Protein AF-A0A349Z3I7-F1 (afdb_monomer_lite)

Sequence (78 aa):
GVKGHEFGATTGRKRRTGWFDAVAMKRAVQINSITGFCLTKLDVLDGLETLQICVGYKDKDGNVKDVPPMAADGYDLV

pLDDT: mean 93.75, std 3.76, range [74.94, 97.44]

Secondary structure (DSSP, 8-state):
-TTTT-B-TTT-PBPP---EEHHHHHHHHHHHT-S------GGGGTT-S---EE--EE-TTS-EESS--SSGGGGGG-

Foldseek 3Di:
DVLQLQADPPPRHHDDDDAAEVLVVVVVCVVVVDPDDDDPDPVSCPPDPDHDYHQFDQFPVGDTHSHDDPDPVVVVGD

Structure (mmCIF, N/CA/C/O backbone):
data_AF-A0A349Z3I7-F1
#
_entry.id   AF-A0A349Z3I7-F1
#
loop_
_atom_site.group_PDB
_atom_site.id
_atom_site.type_symbol
_atom_site.label_atom_id
_atom_site.label_alt_id
_atom_site.label_comp_id
_atom_site.label_asym_id
_atom_site.label_entity_id
_atom_site.label_seq_id
_atom_site.pdbx_PDB_ins_code
_atom_site.Cartn_x
_atom_site.Cartn_y
_atom_site.Cartn_z
_atom_site.occupancy
_atom_site.B_iso_or_equiv
_atom_site.auth_seq_id
_atom_site.auth_comp_id
_atom_site.auth_asym_id
_atom_site.auth_atom_id
_atom_site.pdbx_PDB_model_num
ATOM 1 N N . GLY A 1 1 ? -12.621 2.154 5.971 1.00 74.94 1 GLY A N 1
ATOM 2 C CA . GLY A 1 1 ? -13.037 3.548 6.230 1.00 74.94 1 GLY A CA 1
ATOM 3 C C . GLY A 1 1 ? -13.374 3.791 7.690 1.00 74.94 1 GLY A C 1
ATOM 4 O O . GLY A 1 1 ? -12.692 4.593 8.306 1.00 74.94 1 GLY A O 1
ATOM 5 N N . VAL A 1 2 ? -14.392 3.105 8.230 1.00 85.94 2 VAL A N 1
ATOM 6 C CA . VAL A 1 2 ? -14.855 3.286 9.623 1.00 85.94 2 VAL A CA 1
ATOM 7 C C . VAL A 1 2 ? -13.770 2.897 10.630 1.00 85.94 2 VAL A C 1
ATOM 9 O O . VAL A 1 2 ? -13.317 3.758 11.366 1.00 85.94 2 VAL A O 1
ATOM 12 N N . LYS A 1 3 ? -13.260 1.658 10.567 1.00 91.31 3 LYS A N 1
ATOM 13 C CA . LYS A 1 3 ? -12.242 1.151 11.505 1.00 91.31 3 LYS A CA 1
ATOM 14 C C . LYS A 1 3 ? -10.956 1.996 11.568 1.00 91.31 3 LYS A C 1
ATOM 16 O O . LYS A 1 3 ? -10.456 2.263 12.645 1.00 91.31 3 LYS A O 1
ATOM 21 N N . GLY A 1 4 ? -10.452 2.460 10.421 1.00 93.75 4 GLY A N 1
ATOM 22 C CA . GLY A 1 4 ? -9.246 3.306 10.347 1.00 93.75 4 GLY A CA 1
ATOM 23 C C . GLY A 1 4 ? -9.485 4.818 10.447 1.00 93.75 4 GLY A C 1
ATOM 24 O O . GLY A 1 4 ? -8.530 5.584 10.302 1.00 93.75 4 GLY A O 1
ATOM 25 N N . HIS A 1 5 ? -10.739 5.249 10.633 1.00 94.62 5 HIS A N 1
ATOM 26 C CA . HIS A 1 5 ? -11.171 6.653 10.627 1.00 94.62 5 HIS A CA 1
ATOM 27 C C . HIS A 1 5 ? -10.648 7.461 9.425 1.00 94.62 5 HIS A C 1
ATOM 29 O O . HIS A 1 5 ? -10.108 8.559 9.553 1.00 94.62 5 HIS A O 1
ATOM 35 N N . GLU A 1 6 ? -10.831 6.920 8.220 1.00 95.56 6 GLU A N 1
ATOM 36 C CA . GLU A 1 6 ? -10.298 7.500 6.980 1.00 95.56 6 GLU A CA 1
ATOM 37 C C . GLU A 1 6 ? -11.173 8.635 6.421 1.00 95.56 6 GLU A C 1
ATOM 39 O O . GLU A 1 6 ? -11.700 8.572 5.305 1.00 95.56 6 GLU A O 1
ATOM 44 N N . PHE A 1 7 ? -11.322 9.692 7.220 1.00 97.00 7 PHE A N 1
ATOM 45 C CA . PHE A 1 7 ? -12.113 10.886 6.923 1.00 97.00 7 PHE A CA 1
ATOM 46 C C . PHE A 1 7 ? -11.315 12.168 7.198 1.00 97.00 7 PHE A C 1
ATOM 48 O O . PHE A 1 7 ? -10.464 12.220 8.091 1.00 97.00 7 PHE A O 1
ATOM 55 N N . GLY A 1 8 ? -11.550 13.208 6.397 1.00 95.50 8 GLY A N 1
ATOM 56 C CA . GLY A 1 8 ? -10.967 14.533 6.610 1.00 95.50 8 GLY A CA 1
ATOM 57 C C . GLY A 1 8 ? -11.380 15.110 7.964 1.00 95.50 8 GLY A C 1
ATOM 58 O O . GLY A 1 8 ? -12.570 15.170 8.245 1.00 95.50 8 GLY A O 1
ATOM 59 N N . ALA A 1 9 ? -10.419 15.565 8.774 1.00 95.31 9 ALA A N 1
ATOM 60 C CA . ALA A 1 9 ? -10.693 16.055 10.130 1.00 95.31 9 ALA A CA 1
ATOM 61 C C . ALA A 1 9 ? -11.633 17.275 10.148 1.00 95.31 9 ALA A C 1
ATOM 63 O O . ALA A 1 9 ? -12.487 17.382 11.018 1.00 95.31 9 ALA A O 1
ATOM 64 N N . THR A 1 10 ? -11.499 18.171 9.167 1.00 95.69 10 THR A N 1
ATOM 65 C CA . THR A 1 10 ? -12.306 19.400 9.080 1.00 95.69 10 THR A CA 1
ATOM 66 C C . THR A 1 10 ? -13.536 19.234 8.193 1.00 95.69 10 THR A C 1
ATOM 68 O O . THR A 1 10 ? -14.604 19.738 8.507 1.00 95.69 10 THR A O 1
ATOM 71 N N . THR A 1 11 ? -13.394 18.542 7.060 1.00 95.56 11 THR A N 1
ATOM 72 C CA . THR A 1 11 ? -14.455 18.460 6.042 1.00 95.56 11 THR A CA 1
ATOM 73 C C . THR A 1 11 ? -15.359 17.244 6.194 1.00 95.56 11 THR A C 1
ATOM 75 O O . THR A 1 11 ? -16.380 17.161 5.521 1.00 95.56 11 THR A O 1
ATOM 78 N N . GLY A 1 12 ? -14.951 16.238 6.974 1.00 93.94 12 GLY A N 1
ATOM 79 C CA . GLY A 1 12 ? -15.623 14.938 7.028 1.00 93.94 12 GLY A CA 1
ATOM 80 C C . GLY A 1 12 ? -15.556 14.141 5.718 1.00 93.94 12 GLY A C 1
ATOM 81 O O . GLY A 1 12 ? -16.121 13.051 5.631 1.00 93.94 12 GLY A O 1
ATOM 82 N N . ARG A 1 13 ? -14.861 14.635 4.680 1.00 96.62 13 ARG A N 1
ATOM 83 C CA . ARG A 1 13 ? -14.792 13.964 3.376 1.00 96.62 13 ARG A CA 1
ATOM 84 C C . ARG A 1 13 ? -14.126 12.596 3.521 1.00 96.62 13 ARG A C 1
ATOM 86 O O . ARG A 1 13 ? -12.997 12.496 4.004 1.00 96.62 13 ARG A O 1
ATOM 93 N N . LYS A 1 14 ? -14.801 11.552 3.041 1.00 96.44 14 LYS A N 1
ATOM 94 C CA . LYS A 1 14 ? -14.285 10.178 3.014 1.00 96.44 14 LYS A CA 1
ATOM 95 C C . LYS A 1 14 ? -13.077 10.065 2.079 1.00 96.44 14 LYS A C 1
ATOM 97 O O . LYS A 1 14 ? -13.146 10.494 0.925 1.00 96.44 14 LYS A O 1
ATOM 102 N N . ARG A 1 15 ? -11.983 9.470 2.560 1.00 97.19 15 ARG A N 1
ATOM 103 C CA . ARG A 1 15 ? -10.793 9.183 1.747 1.00 97.19 15 ARG A CA 1
ATOM 104 C C . ARG A 1 15 ? -10.971 7.884 0.962 1.00 97.19 15 ARG A C 1
ATOM 106 O O . ARG A 1 15 ? -11.654 6.961 1.409 1.00 97.19 15 ARG A O 1
ATOM 113 N N . ARG A 1 16 ? -10.344 7.820 -0.215 1.00 96.25 16 ARG A N 1
ATOM 114 C CA . ARG A 1 16 ? -10.192 6.567 -0.966 1.00 96.25 16 ARG A CA 1
ATOM 115 C C . ARG A 1 16 ? -9.187 5.690 -0.224 1.00 96.25 16 ARG A C 1
ATOM 117 O O . ARG A 1 16 ? -8.147 6.182 0.199 1.00 96.25 16 ARG A O 1
ATOM 124 N N . THR A 1 17 ? -9.514 4.414 -0.072 1.00 95.25 17 THR A N 1
ATOM 125 C CA . THR A 1 17 ? -8.669 3.417 0.594 1.00 95.25 17 THR A CA 1
ATOM 126 C C . THR A 1 17 ? -8.474 2.228 -0.333 1.00 95.25 17 THR A C 1
ATOM 128 O O . THR A 1 17 ? -9.407 1.871 -1.050 1.00 95.25 17 THR A O 1
ATOM 131 N N . GLY A 1 18 ? -7.299 1.612 -0.284 1.00 95.12 18 GLY A N 1
ATOM 132 C CA . GLY A 1 18 ? -6.959 0.405 -1.032 1.00 95.12 18 GLY A CA 1
ATOM 133 C C . GLY A 1 18 ? -6.013 -0.477 -0.223 1.00 95.12 18 GLY A C 1
ATOM 134 O O . GLY A 1 18 ? -5.691 -0.155 0.922 1.00 95.12 18 GLY A O 1
ATOM 135 N N . TRP A 1 19 ? -5.594 -1.586 -0.824 1.00 96.62 19 TRP A N 1
ATOM 136 C CA . TRP A 1 19 ? -4.584 -2.471 -0.250 1.00 96.62 19 TRP A CA 1
ATOM 137 C C . TRP A 1 19 ? -3.205 -1.814 -0.204 1.00 96.62 19 TRP A C 1
ATOM 139 O O . TRP A 1 19 ? -2.960 -0.803 -0.862 1.00 96.62 19 TRP A O 1
ATOM 149 N N . PHE A 1 20 ? -2.301 -2.402 0.581 1.00 97.19 20 PHE A N 1
ATOM 150 C CA . PHE A 1 20 ? -0.917 -1.953 0.614 1.00 97.19 20 PHE A CA 1
ATOM 151 C C . PHE A 1 20 ? -0.243 -2.195 -0.741 1.00 97.19 20 PHE A C 1
ATOM 153 O O . PHE A 1 20 ? -0.301 -3.301 -1.287 1.00 97.19 20 PHE A O 1
ATOM 160 N N . ASP A 1 21 ? 0.404 -1.153 -1.258 1.00 96.94 21 ASP A N 1
ATOM 161 C CA . ASP A 1 21 ? 1.084 -1.174 -2.546 1.00 96.94 21 ASP A CA 1
ATOM 162 C C . ASP A 1 21 ? 2.601 -1.278 -2.372 1.00 96.94 21 ASP A C 1
ATOM 164 O O . ASP A 1 21 ? 3.290 -0.294 -2.079 1.00 96.94 21 ASP A O 1
ATOM 168 N N . ALA A 1 22 ? 3.129 -2.492 -2.537 1.00 96.75 22 ALA A N 1
ATOM 169 C CA . ALA A 1 22 ? 4.555 -2.743 -2.398 1.00 96.75 22 ALA A CA 1
ATOM 170 C C . ALA A 1 22 ? 5.359 -2.236 -3.607 1.00 96.75 22 ALA A C 1
ATOM 172 O O . ALA A 1 22 ? 6.537 -1.916 -3.447 1.00 96.75 22 ALA A O 1
ATOM 173 N N . VAL A 1 23 ? 4.746 -2.111 -4.791 1.00 96.81 23 VAL A N 1
ATOM 174 C CA . VAL A 1 23 ? 5.398 -1.591 -6.007 1.00 96.81 23 VAL A CA 1
ATOM 175 C C . VAL A 1 23 ? 5.689 -0.103 -5.838 1.00 96.81 23 VAL A C 1
ATOM 177 O O . VAL A 1 23 ? 6.829 0.346 -6.006 1.00 96.81 23 VAL A O 1
ATOM 180 N N . ALA A 1 24 ? 4.679 0.661 -5.422 1.00 95.25 24 ALA A N 1
ATOM 181 C CA . ALA A 1 24 ? 4.829 2.072 -5.100 1.00 95.25 24 ALA A CA 1
ATOM 182 C C . ALA A 1 24 ? 5.808 2.282 -3.931 1.00 95.25 24 ALA A C 1
ATOM 184 O O . ALA A 1 24 ? 6.671 3.162 -3.999 1.00 95.25 24 ALA A O 1
ATOM 185 N N . MET A 1 25 ? 5.739 1.444 -2.887 1.00 96.06 25 MET A N 1
ATOM 186 C CA . MET A 1 25 ? 6.660 1.536 -1.749 1.00 96.06 25 MET A CA 1
ATOM 187 C C . MET A 1 25 ? 8.114 1.255 -2.150 1.00 96.06 25 MET A C 1
ATOM 189 O O . MET A 1 25 ? 9.007 2.017 -1.782 1.00 96.06 25 MET A O 1
ATOM 193 N N . LYS A 1 26 ? 8.372 0.214 -2.954 1.00 95.25 26 LYS A N 1
ATOM 194 C CA . LYS A 1 26 ? 9.710 -0.103 -3.485 1.00 95.25 26 LYS A CA 1
ATOM 195 C C . LYS A 1 26 ? 10.299 1.094 -4.231 1.00 95.25 26 LYS A C 1
ATOM 197 O O . LYS A 1 26 ? 11.467 1.427 -4.033 1.00 95.25 26 LYS A O 1
ATOM 202 N N . ARG A 1 27 ? 9.487 1.794 -5.030 1.00 95.06 27 ARG A N 1
ATOM 203 C CA . ARG A 1 27 ? 9.913 3.021 -5.713 1.00 95.06 27 ARG A CA 1
ATOM 204 C C . ARG A 1 27 ? 10.254 4.144 -4.732 1.00 95.06 27 ARG A C 1
ATOM 206 O O . ARG A 1 27 ? 11.270 4.808 -4.917 1.00 95.06 27 ARG A O 1
ATOM 213 N N . ALA A 1 28 ? 9.455 4.338 -3.684 1.00 95.25 28 ALA A N 1
ATOM 214 C CA . ALA A 1 28 ? 9.744 5.326 -2.645 1.00 95.25 28 ALA A CA 1
ATOM 215 C C . ALA A 1 28 ? 11.057 5.024 -1.899 1.00 95.25 28 ALA A C 1
ATOM 217 O O . ALA A 1 28 ? 11.825 5.948 -1.633 1.00 95.25 28 ALA A O 1
ATOM 218 N N . VAL A 1 29 ? 11.345 3.746 -1.623 1.00 96.31 29 VAL A N 1
ATOM 219 C CA . VAL A 1 29 ? 12.618 3.300 -1.031 1.00 96.31 29 VAL A CA 1
ATOM 220 C C . VAL A 1 29 ? 13.797 3.642 -1.940 1.00 96.31 29 VAL A C 1
ATOM 222 O O . VAL A 1 29 ? 14.778 4.207 -1.465 1.00 96.31 29 VAL A O 1
ATOM 225 N N . GLN A 1 30 ? 13.685 3.357 -3.242 1.00 94.56 30 GLN A N 1
ATOM 226 C CA . GLN A 1 30 ? 14.732 3.648 -4.228 1.00 94.56 30 GLN A CA 1
ATOM 227 C C . GLN A 1 30 ? 15.006 5.149 -4.390 1.00 94.56 30 GLN A C 1
ATOM 229 O O . GLN A 1 30 ? 16.161 5.539 -4.516 1.00 94.56 30 GLN A O 1
ATOM 234 N N . ILE A 1 31 ? 13.963 5.986 -4.409 1.00 95.50 31 ILE A N 1
ATOM 235 C CA . ILE A 1 31 ? 14.110 7.440 -4.597 1.00 95.50 31 ILE A CA 1
ATOM 236 C C . ILE A 1 31 ? 14.702 8.103 -3.351 1.00 95.50 31 ILE A C 1
ATOM 238 O O . ILE A 1 31 ? 15.532 8.999 -3.471 1.00 95.50 31 ILE A O 1
ATOM 242 N N . ASN A 1 32 ? 14.270 7.680 -2.162 1.00 97.38 32 ASN A N 1
ATOM 243 C CA . ASN A 1 32 ? 14.589 8.373 -0.913 1.00 97.38 32 ASN A CA 1
ATOM 244 C C . ASN A 1 32 ? 15.687 7.685 -0.086 1.00 97.38 32 ASN A C 1
ATOM 246 O O . ASN A 1 32 ? 15.934 8.102 1.043 1.00 97.38 32 ASN A O 1
ATOM 250 N N . SER A 1 33 ? 16.325 6.631 -0.609 1.00 97.12 33 SER A N 1
ATOM 251 C CA . SER A 1 33 ? 17.364 5.857 0.092 1.00 97.12 33 SER A CA 1
ATOM 252 C C . SER A 1 33 ? 16.925 5.388 1.487 1.00 97.12 33 SER A C 1
ATOM 254 O O . SER A 1 33 ? 17.663 5.495 2.467 1.00 97.12 33 SER A O 1
ATOM 256 N N . ILE A 1 34 ? 15.689 4.895 1.586 1.00 97.44 34 ILE A N 1
ATOM 257 C CA . ILE A 1 34 ? 15.084 4.499 2.863 1.00 97.44 34 ILE A CA 1
ATOM 258 C C . ILE A 1 34 ? 15.773 3.232 3.381 1.00 97.44 34 ILE A C 1
ATOM 260 O O . ILE A 1 34 ? 15.716 2.185 2.743 1.00 97.44 34 ILE A O 1
ATOM 264 N N . THR A 1 35 ? 16.379 3.309 4.565 1.00 97.00 35 THR A N 1
ATOM 265 C CA . THR A 1 35 ? 16.997 2.158 5.254 1.00 97.00 35 THR A CA 1
ATOM 266 C C . THR A 1 35 ? 16.028 1.420 6.180 1.00 97.00 35 THR A C 1
ATOM 268 O O . THR A 1 35 ? 16.274 0.274 6.547 1.00 97.00 35 THR A O 1
ATOM 271 N N . GLY A 1 36 ? 14.908 2.052 6.535 1.00 95.25 36 GLY A N 1
ATOM 272 C CA . GLY A 1 36 ? 13.819 1.472 7.315 1.00 95.25 36 GLY A CA 1
ATOM 273 C C . GLY A 1 36 ? 12.621 2.418 7.372 1.00 95.25 36 GLY A C 1
ATOM 274 O O . GLY A 1 36 ? 12.767 3.626 7.187 1.00 95.25 36 GLY A O 1
ATOM 275 N N . PHE A 1 37 ? 11.425 1.882 7.607 1.00 94.94 37 PHE A N 1
ATOM 276 C CA . PHE A 1 37 ? 10.204 2.678 7.724 1.00 94.94 37 PHE A CA 1
ATOM 277 C C . PHE A 1 37 ? 9.246 2.082 8.755 1.00 94.94 37 PHE A C 1
ATOM 279 O O . PHE A 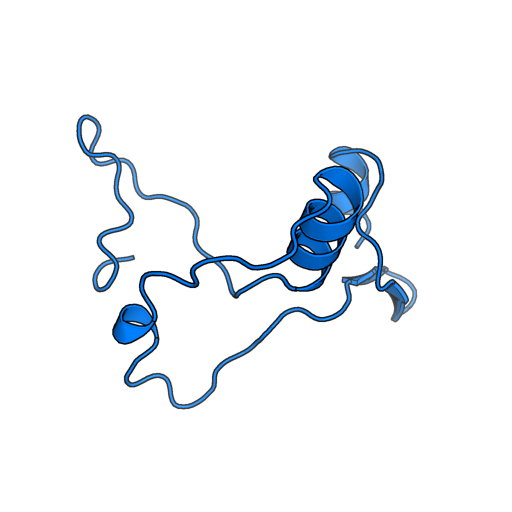1 37 ? 9.235 0.877 9.001 1.00 94.94 37 PHE A O 1
ATOM 286 N N . CYS A 1 38 ? 8.422 2.945 9.347 1.00 96.00 38 CYS A N 1
ATOM 287 C CA . CYS A 1 38 ? 7.387 2.539 10.289 1.00 96.00 38 CYS A CA 1
ATOM 288 C C . CYS A 1 38 ? 6.102 2.187 9.536 1.00 96.00 38 CYS A C 1
ATOM 290 O O . CYS A 1 38 ? 5.501 3.048 8.889 1.00 96.00 38 CYS A O 1
ATOM 292 N N . LEU A 1 39 ? 5.651 0.939 9.655 1.00 95.25 39 LEU A N 1
ATOM 293 C CA . LEU A 1 39 ? 4.347 0.517 9.154 1.00 95.25 39 LEU A CA 1
ATOM 294 C C . LEU A 1 39 ? 3.278 0.827 10.208 1.00 95.25 39 LEU A C 1
ATOM 296 O O . LEU A 1 39 ? 3.322 0.309 11.321 1.00 95.25 39 LEU A O 1
ATOM 300 N N . THR A 1 40 ? 2.345 1.715 9.876 1.00 96.06 40 THR A N 1
ATOM 301 C CA . THR A 1 40 ? 1.344 2.230 10.823 1.00 96.06 40 THR A CA 1
ATOM 302 C C . THR A 1 40 ? -0.034 1.628 10.570 1.00 96.06 40 THR A C 1
ATOM 304 O O . 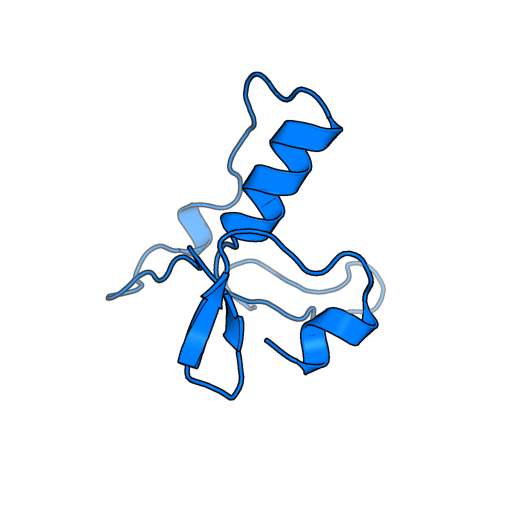THR A 1 40 ? -0.306 1.121 9.483 1.00 96.06 40 THR A O 1
ATOM 307 N N . LYS A 1 41 ? -0.914 1.713 11.578 1.00 94.75 41 LYS A N 1
ATOM 308 C CA . LYS A 1 41 ? -2.321 1.284 11.505 1.00 94.75 41 LYS A CA 1
ATOM 309 C C . LYS A 1 41 ? -2.528 -0.196 11.143 1.00 94.75 41 LYS A C 1
ATOM 311 O O . LYS A 1 41 ? -3.495 -0.540 10.465 1.00 94.75 41 LYS A O 1
ATOM 316 N N . LEU A 1 42 ? -1.624 -1.074 11.580 1.00 94.81 42 LEU A N 1
ATOM 317 C CA . LEU A 1 42 ? -1.747 -2.520 11.352 1.00 94.81 42 LEU A CA 1
ATOM 318 C C . LEU A 1 42 ? -3.011 -3.106 11.996 1.00 94.81 42 LEU A C 1
ATOM 320 O O . LEU A 1 42 ? -3.659 -3.953 11.391 1.00 94.81 42 LEU A O 1
ATOM 324 N N . ASP A 1 43 ? -3.424 -2.567 13.142 1.0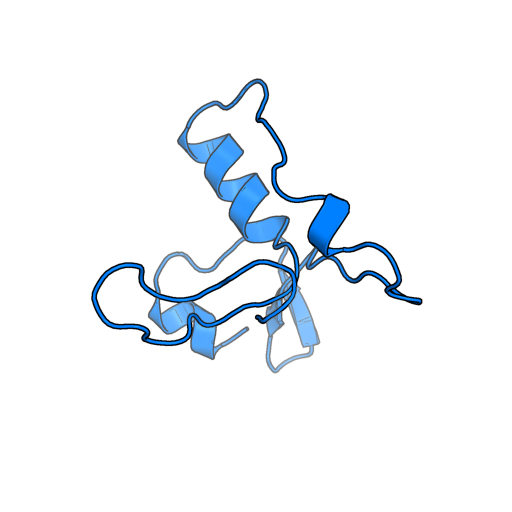0 94.69 43 ASP A N 1
ATOM 325 C CA . ASP A 1 43 ? -4.663 -2.904 13.854 1.00 94.69 43 ASP A CA 1
ATOM 326 C C . ASP A 1 43 ? -5.924 -2.745 12.987 1.00 94.69 43 ASP A C 1
ATOM 328 O O . ASP A 1 43 ? -6.918 -3.459 13.144 1.00 94.69 43 ASP A O 1
ATOM 332 N N . VAL A 1 44 ? -5.898 -1.841 12.002 1.00 94.69 44 VAL A N 1
ATOM 333 C CA . VAL A 1 44 ? -7.021 -1.633 11.080 1.00 94.69 44 VAL A CA 1
ATOM 334 C C . VAL A 1 4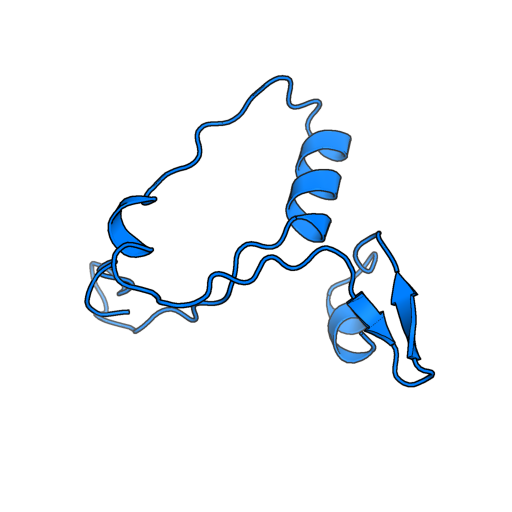4 ? -7.247 -2.863 10.201 1.00 94.69 44 VAL A C 1
ATOM 336 O O . VAL A 1 44 ? -8.387 -3.117 9.808 1.00 94.69 44 VAL A O 1
ATOM 339 N N . LEU A 1 45 ? -6.210 -3.662 9.953 1.00 93.75 45 LEU A N 1
ATOM 340 C CA . LEU A 1 45 ? -6.276 -4.872 9.134 1.00 93.75 45 LEU A CA 1
ATOM 341 C C . LEU A 1 45 ? -6.788 -6.097 9.909 1.00 93.75 45 LEU A C 1
ATOM 343 O O . LEU A 1 45 ? -7.133 -7.099 9.287 1.00 93.75 45 LEU A O 1
ATOM 347 N N . ASP A 1 46 ? -6.912 -6.013 11.237 1.00 92.25 46 ASP A N 1
ATOM 348 C CA . ASP A 1 46 ? -7.378 -7.145 12.046 1.00 92.25 46 ASP A CA 1
ATOM 349 C C . ASP A 1 46 ? -8.803 -7.591 11.673 1.00 92.25 46 ASP A C 1
ATOM 351 O O . ASP A 1 46 ? -9.684 -6.774 11.381 1.00 92.25 46 ASP A O 1
ATOM 355 N N . GLY A 1 47 ? -9.055 -8.898 11.744 1.00 90.69 47 GLY A N 1
ATOM 356 C CA . GLY A 1 47 ? -10.367 -9.487 11.452 1.00 90.69 47 GLY A CA 1
ATOM 357 C C . GLY A 1 47 ? -10.691 -9.619 9.962 1.00 90.69 47 GLY A C 1
ATOM 358 O O . GLY A 1 47 ? -11.784 -10.067 9.623 1.00 90.69 47 GLY A O 1
ATOM 359 N N . LEU A 1 48 ? -9.766 -9.256 9.069 1.00 93.00 48 LEU A N 1
ATOM 360 C CA . LEU A 1 48 ? -9.844 -9.632 7.661 1.00 93.00 48 LEU A CA 1
ATOM 361 C C . LEU A 1 48 ? -9.433 -11.102 7.513 1.00 93.00 48 LEU A C 1
ATOM 363 O O . LEU A 1 48 ? -8.350 -11.487 7.941 1.00 93.00 48 LEU A O 1
ATOM 367 N N . GLU A 1 49 ? -10.280 -11.917 6.883 1.00 96.12 49 GLU A N 1
ATOM 368 C CA . GLU A 1 49 ? -9.965 -13.324 6.586 1.00 96.12 49 GLU A CA 1
ATOM 369 C C . GLU A 1 49 ? -8.800 -13.447 5.598 1.00 96.12 49 GLU A C 1
ATOM 371 O O . GLU A 1 49 ? -7.963 -14.339 5.698 1.00 96.12 49 GLU A O 1
ATOM 376 N N . THR A 1 50 ? -8.740 -12.529 4.634 1.00 95.94 50 THR A N 1
ATOM 377 C CA . THR A 1 50 ? -7.695 -12.478 3.615 1.00 95.94 50 THR A CA 1
ATOM 378 C C . THR A 1 50 ? -7.137 -11.069 3.519 1.00 95.94 50 THR A C 1
ATOM 380 O O . THR A 1 50 ? -7.880 -10.090 3.423 1.00 95.94 50 THR A O 1
ATOM 383 N N . LEU A 1 51 ? -5.810 -10.980 3.500 1.00 95.31 51 LEU A N 1
ATOM 384 C CA . LEU A 1 51 ? -5.066 -9.749 3.284 1.00 95.31 51 LEU A CA 1
ATOM 385 C C . LEU A 1 51 ? -4.390 -9.819 1.916 1.00 95.31 51 LEU A C 1
ATOM 387 O O . LEU A 1 51 ? -3.682 -10.778 1.614 1.00 95.31 51 LEU A O 1
ATOM 391 N N . GLN A 1 52 ? -4.609 -8.798 1.090 1.00 96.50 52 GLN A N 1
ATOM 392 C CA . GLN A 1 52 ? -3.979 -8.692 -0.222 1.00 96.50 52 GLN A CA 1
ATOM 393 C C . GLN A 1 52 ? -2.901 -7.609 -0.198 1.00 96.50 52 GLN A C 1
ATOM 395 O O . GLN A 1 52 ? -3.066 -6.556 0.422 1.00 96.50 52 GLN A O 1
ATOM 400 N N . ILE A 1 53 ? -1.798 -7.874 -0.892 1.00 97.19 53 ILE A N 1
ATOM 401 C CA . ILE A 1 53 ? -0.705 -6.926 -1.107 1.00 97.19 53 ILE A CA 1
ATOM 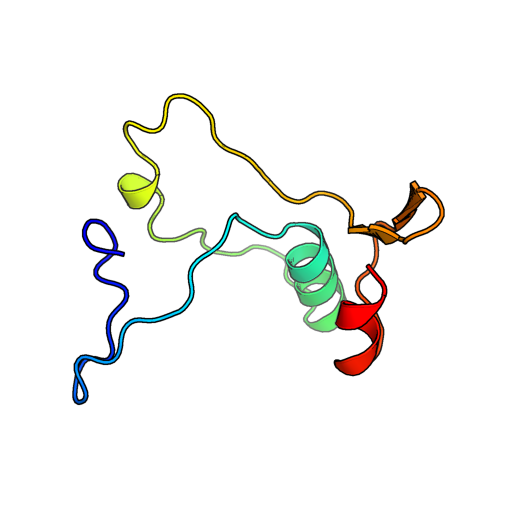402 C C . ILE A 1 53 ? -0.473 -6.837 -2.609 1.00 97.19 53 ILE A C 1
ATOM 404 O O . ILE A 1 53 ? -0.326 -7.861 -3.278 1.00 97.19 53 ILE A O 1
ATOM 408 N N . CYS A 1 54 ? -0.435 -5.618 -3.139 1.00 97.00 54 CYS A N 1
ATOM 409 C CA . CYS A 1 54 ? -0.064 -5.406 -4.528 1.00 97.00 54 CYS A CA 1
ATOM 410 C C . CYS A 1 54 ? 1.453 -5.572 -4.674 1.00 97.00 54 CYS A C 1
ATOM 412 O O . CYS A 1 54 ? 2.223 -4.839 -4.053 1.00 97.00 54 CYS A O 1
ATOM 414 N N . VAL A 1 55 ? 1.870 -6.548 -5.482 1.00 96.69 55 VAL A N 1
ATOM 415 C CA . VAL A 1 55 ? 3.286 -6.871 -5.754 1.00 96.69 55 VAL A CA 1
ATOM 416 C C . VAL A 1 55 ? 3.690 -6.617 -7.208 1.00 96.69 55 VAL A C 1
ATOM 418 O O . VAL A 1 55 ? 4.858 -6.756 -7.559 1.00 96.69 55 VAL A O 1
ATOM 421 N N . GLY A 1 56 ? 2.733 -6.244 -8.052 1.00 96.50 56 GLY A N 1
ATOM 422 C CA . GLY A 1 56 ? 2.935 -5.969 -9.464 1.00 96.50 56 GLY A CA 1
ATOM 423 C C . GLY A 1 56 ? 1.656 -5.419 -10.076 1.00 96.50 56 GLY A C 1
ATOM 424 O O . GLY A 1 56 ? 0.558 -5.739 -9.615 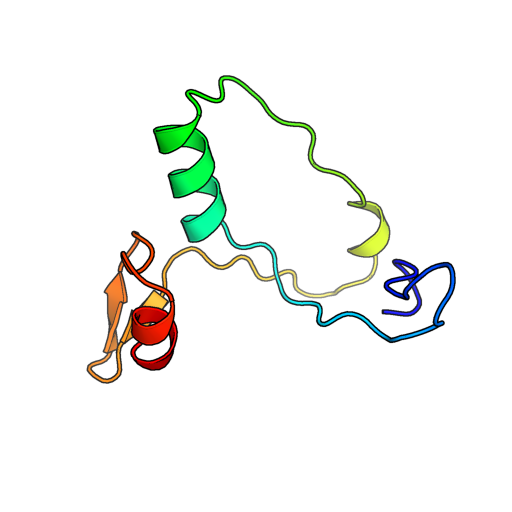1.00 96.50 56 GLY A O 1
ATOM 425 N N . TYR A 1 57 ? 1.801 -4.611 -11.117 1.00 95.94 57 TYR A N 1
ATOM 426 C CA . TYR A 1 57 ? 0.676 -4.126 -11.907 1.00 95.94 57 TYR A CA 1
ATOM 427 C C . TYR A 1 57 ? 0.546 -4.945 -13.182 1.00 95.94 57 TYR A C 1
ATOM 429 O O . TYR A 1 57 ? 1.557 -5.340 -13.766 1.00 95.94 57 TYR A O 1
ATOM 437 N N . LYS A 1 58 ? -0.688 -5.229 -13.596 1.00 94.19 58 LYS A N 1
ATOM 438 C CA . LYS A 1 58 ? -0.963 -6.075 -14.753 1.00 94.19 58 LYS A CA 1
ATOM 439 C C . LYS A 1 58 ? -1.519 -5.202 -15.865 1.00 94.19 58 LYS A C 1
ATOM 441 O O . LYS A 1 58 ? -2.613 -4.671 -15.740 1.00 94.19 58 LYS A O 1
ATOM 446 N N . ASP A 1 59 ? -0.789 -5.111 -16.968 1.00 90.38 59 ASP A N 1
ATOM 447 C CA . ASP A 1 59 ? -1.288 -4.389 -18.130 1.00 90.38 59 ASP A CA 1
ATOM 448 C C . ASP A 1 59 ? -2.421 -5.140 -18.848 1.00 90.38 59 ASP A C 1
ATOM 450 O O . ASP A 1 59 ? -2.769 -6.283 -18.536 1.00 90.38 59 ASP A O 1
ATOM 454 N N . LYS A 1 60 ? -3.014 -4.462 -19.834 1.00 89.31 60 LYS A N 1
ATOM 455 C CA . LYS A 1 60 ? -4.145 -4.967 -20.627 1.00 89.31 60 LYS A CA 1
ATOM 456 C C . LYS A 1 60 ? -3.825 -6.264 -21.377 1.00 89.31 60 LYS A C 1
ATOM 458 O O . LYS A 1 60 ? -4.737 -7.046 -21.630 1.00 89.31 60 LYS A O 1
ATOM 463 N N . ASP A 1 61 ? -2.551 -6.497 -21.677 1.00 91.56 61 ASP A N 1
ATOM 464 C CA . ASP A 1 61 ? -2.059 -7.689 -22.368 1.00 91.56 61 ASP A CA 1
ATOM 465 C C . ASP A 1 61 ? -1.694 -8.818 -21.384 1.00 91.56 61 ASP A C 1
ATOM 467 O O . ASP A 1 61 ? -1.307 -9.916 -21.783 1.00 91.56 61 ASP A O 1
ATOM 471 N N . GLY A 1 62 ? -1.857 -8.578 -20.078 1.00 91.88 62 GLY A N 1
ATOM 472 C CA . GLY A 1 62 ? -1.618 -9.543 -19.015 1.00 91.88 62 GLY A CA 1
ATOM 473 C C . GLY A 1 62 ? -0.178 -9.579 -18.507 1.00 91.88 62 GLY A C 1
ATOM 474 O O . GLY A 1 62 ? 0.106 -10.383 -17.611 1.00 91.88 62 GLY A O 1
ATOM 475 N N . ASN A 1 63 ? 0.713 -8.722 -19.013 1.00 92.31 63 ASN A N 1
ATOM 476 C CA . ASN A 1 63 ? 2.091 -8.656 -18.543 1.00 92.31 63 ASN A CA 1
ATOM 477 C C . ASN A 1 63 ? 2.141 -8.003 -17.166 1.00 92.31 63 ASN A C 1
ATOM 479 O O . ASN A 1 63 ? 1.462 -7.010 -16.897 1.00 92.31 63 ASN A O 1
ATOM 483 N N . VAL A 1 64 ? 2.985 -8.549 -16.295 1.00 94.31 64 VAL A N 1
ATOM 484 C CA . VAL A 1 64 ? 3.166 -8.032 -14.939 1.00 94.31 64 VAL A CA 1
ATOM 485 C C . VAL A 1 64 ? 4.407 -7.152 -14.892 1.00 94.31 64 VAL A C 1
ATOM 487 O O . VAL A 1 64 ? 5.494 -7.580 -15.279 1.00 94.31 64 VAL A O 1
ATOM 490 N N . LYS A 1 65 ? 4.245 -5.929 -14.390 1.00 91.81 65 LYS A N 1
ATOM 491 C CA . LYS A 1 65 ? 5.319 -4.961 -14.159 1.00 91.81 65 LYS A CA 1
ATOM 492 C C . LYS A 1 65 ? 5.514 -4.770 -12.659 1.00 91.81 65 LYS A C 1
ATOM 494 O O . LYS A 1 65 ? 4.554 -4.533 -11.931 1.00 91.81 65 LYS A O 1
ATOM 499 N N . ASP A 1 66 ? 6.759 -4.845 -12.202 1.00 91.56 66 ASP A N 1
ATOM 500 C CA . ASP A 1 66 ? 7.150 -4.658 -10.796 1.00 91.56 66 ASP A CA 1
ATOM 501 C C . ASP A 1 66 ? 7.670 -3.237 -10.502 1.00 91.56 66 ASP A C 1
ATOM 503 O O . ASP A 1 66 ? 8.244 -2.969 -9.441 1.00 91.56 66 ASP A O 1
ATOM 507 N N . VAL A 1 67 ? 7.472 -2.327 -11.457 1.00 91.56 67 VAL A N 1
ATOM 508 C CA . VAL A 1 67 ? 7.830 -0.912 -11.383 1.00 91.56 67 VAL A CA 1
ATOM 509 C C . VAL A 1 67 ? 6.603 -0.057 -11.680 1.00 91.56 67 VAL A C 1
ATOM 511 O O . VAL A 1 67 ? 5.826 -0.393 -12.580 1.00 91.56 67 VAL A O 1
ATOM 514 N N . PRO A 1 68 ? 6.409 1.055 -10.953 1.00 92.44 68 PRO A N 1
ATOM 515 C CA . PRO A 1 68 ? 5.292 1.930 -11.236 1.00 92.44 68 PRO A CA 1
ATOM 516 C C . PRO A 1 68 ? 5.500 2.708 -12.540 1.00 92.44 68 PRO A C 1
ATOM 518 O O . PRO A 1 68 ? 6.647 2.953 -12.934 1.00 92.44 68 PRO A O 1
ATOM 521 N N . PRO A 1 69 ? 4.409 3.145 -13.193 1.00 92.12 69 PRO A N 1
ATOM 522 C CA . PRO A 1 69 ? 4.491 4.072 -14.312 1.00 92.12 69 PRO A CA 1
ATOM 523 C C . PRO A 1 69 ? 5.250 5.353 -13.939 1.00 92.12 69 PRO A C 1
ATOM 525 O O . PRO A 1 69 ? 5.201 5.823 -12.801 1.00 92.12 69 PRO A O 1
ATOM 528 N N . MET A 1 70 ? 5.946 5.936 -14.918 1.00 88.38 70 MET A N 1
ATOM 529 C CA . MET A 1 70 ? 6.760 7.143 -14.714 1.00 88.38 70 MET A CA 1
ATOM 530 C C . MET A 1 70 ? 5.925 8.414 -14.517 1.00 88.38 70 MET A C 1
ATOM 532 O O . MET A 1 70 ? 6.405 9.376 -13.921 1.00 88.38 70 MET A O 1
ATOM 536 N N . ALA A 1 71 ? 4.691 8.415 -15.017 1.00 90.25 71 ALA A N 1
ATOM 537 C CA . ALA A 1 71 ? 3.758 9.528 -14.950 1.00 90.25 71 ALA A CA 1
ATOM 538 C C . ALA A 1 71 ? 2.358 9.035 -14.548 1.00 90.25 71 ALA A C 1
ATOM 540 O O . ALA A 1 71 ? 2.072 7.836 -14.579 1.00 90.25 71 ALA A O 1
ATOM 541 N N . ALA A 1 72 ? 1.510 9.965 -14.101 1.00 89.50 72 ALA A N 1
ATOM 542 C CA . ALA A 1 72 ? 0.214 9.655 -13.498 1.00 89.50 72 ALA A CA 1
ATOM 543 C C . ALA A 1 72 ? -0.782 9.022 -14.485 1.00 89.50 72 ALA A C 1
ATOM 545 O O . ALA A 1 72 ? -1.487 8.089 -14.119 1.00 89.50 72 ALA A O 1
ATOM 546 N N . ASP A 1 73 ? -0.795 9.494 -15.728 1.00 91.62 73 ASP A N 1
ATOM 547 C CA . ASP A 1 73 ? -1.564 8.940 -16.850 1.00 91.62 73 ASP A CA 1
ATOM 548 C C . ASP A 1 73 ? -1.218 7.473 -17.138 1.00 91.62 73 ASP A C 1
ATOM 550 O O . ASP A 1 73 ? -2.067 6.682 -17.541 1.00 91.62 73 ASP A O 1
ATOM 554 N N . GLY A 1 74 ? 0.022 7.068 -16.860 1.00 89.25 74 GLY A N 1
ATOM 555 C CA . GLY A 1 74 ? 0.454 5.686 -17.016 1.00 89.25 74 GLY A CA 1
ATOM 556 C C . GLY A 1 74 ? -0.261 4.693 -16.092 1.00 89.25 74 GLY A C 1
ATOM 557 O O . GLY A 1 74 ? -0.245 3.499 -16.385 1.00 89.25 74 GLY A O 1
ATOM 558 N N . TYR A 1 75 ? -0.906 5.151 -15.011 1.00 88.19 75 TYR A N 1
ATOM 559 C CA . TYR A 1 75 ? -1.709 4.282 -14.143 1.00 88.19 75 TYR A CA 1
ATOM 560 C C . TYR A 1 75 ? -3.022 3.831 -14.792 1.00 88.19 75 TYR A C 1
ATOM 562 O O . TYR A 1 75 ? -3.568 2.815 -14.383 1.00 88.19 75 TYR A O 1
ATOM 570 N N . ASP A 1 76 ? -3.501 4.517 -15.833 1.00 88.19 76 ASP A N 1
ATOM 571 C CA . ASP A 1 76 ? -4.713 4.117 -16.564 1.00 88.19 76 ASP A CA 1
ATOM 572 C C . ASP A 1 76 ? -4.467 2.925 -17.519 1.00 88.19 76 ASP A C 1
ATOM 574 O O . ASP A 1 76 ? -5.383 2.420 -18.179 1.00 88.19 76 ASP A O 1
ATOM 578 N N . LEU A 1 77 ? -3.208 2.491 -17.639 1.00 83.56 77 LEU A N 1
ATOM 579 C CA . LEU A 1 77 ? -2.756 1.438 -18.550 1.00 83.56 77 LEU A CA 1
ATOM 580 C C . LEU A 1 77 ? -2.358 0.137 -17.836 1.00 83.56 77 LEU A C 1
ATOM 582 O O . LEU A 1 77 ? -1.970 -0.815 -18.520 1.00 83.56 77 LEU A O 1
ATOM 586 N N . VAL A 1 78 ? -2.427 0.104 -16.503 1.00 84.12 78 VAL A N 1
ATOM 587 C CA . VAL A 1 78 ? -1.947 -0.995 -15.648 1.00 84.12 78 VAL A CA 1
ATOM 588 C C . VAL A 1 78 ? -2.951 -1.407 -14.574 1.00 84.12 78 VAL A C 1
ATOM 590 O O . VAL A 1 78 ? -3.993 -0.729 -14.440 1.00 84.12 78 VAL A O 1
#

Radius of gyration: 15.2 Å; chains: 1; bounding box: 33×33×36 Å